Protein AF-A0A0K9NNV4-F1 (afdb_monomer_lite)

Sequence (94 aa):
MAEQLKLEPYAVHTTYQYSGTEGKRHRLREAMLFFDPPEYYNAPGGFLSFKLSVPKRLFFGGAHSVEKHFSLVNYQLKRIRIAFAVALMLNRTL

pLDDT: mean 90.35, std 6.34, range [62.19, 97.94]

Foldseek 3Di:
DCVVVVHDDPDDDDDDAPPPPVRSQVVCVVVVNDDDDVCV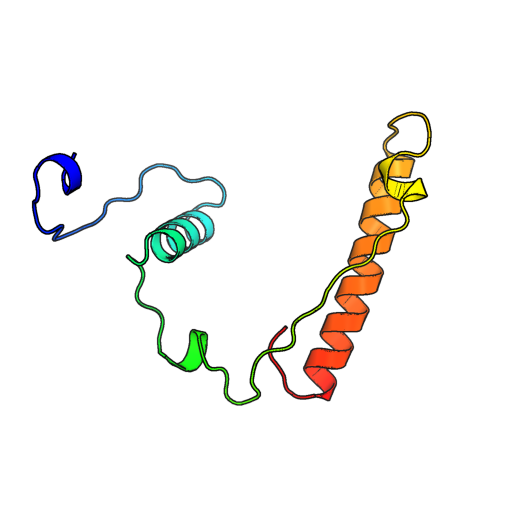VVPPLEADDDDDDDDPCLVPPDDDDPVSVVVRVVSRVVRVVVSVVVCVVSVHHD

Structure (mmCIF, N/CA/C/O backbone):
data_AF-A0A0K9NNV4-F1
#
_entry.id   AF-A0A0K9NNV4-F1
#
loop_
_atom_site.group_PDB
_atom_site.id
_atom_site.type_symbol
_atom_site.label_atom_id
_atom_site.label_alt_id
_atom_site.label_comp_id
_atom_site.label_asym_id
_atom_site.label_entity_id
_atom_site.label_seq_id
_atom_site.pdbx_PDB_ins_code
_atom_site.Cartn_x
_atom_site.Cartn_y
_atom_site.Cartn_z
_atom_site.occupancy
_atom_site.B_iso_or_equiv
_atom_site.auth_seq_id
_atom_site.auth_comp_id
_atom_site.auth_asym_id
_atom_site.auth_atom_id
_atom_site.pdbx_PDB_model_num
ATOM 1 N N . MET A 1 1 ? 11.342 -4.326 24.251 1.00 62.19 1 MET A N 1
ATOM 2 C CA . MET A 1 1 ? 11.508 -4.041 25.693 1.00 62.19 1 MET A CA 1
ATOM 3 C C . MET A 1 1 ? 10.198 -4.178 26.462 1.00 62.19 1 MET A C 1
ATOM 5 O O . MET A 1 1 ? 10.125 -5.096 27.253 1.00 62.19 1 MET A O 1
ATOM 9 N N . ALA A 1 2 ? 9.150 -3.377 26.215 1.00 70.94 2 ALA A N 1
ATOM 10 C CA . ALA A 1 2 ? 7.865 -3.524 26.929 1.00 70.94 2 ALA A CA 1
ATOM 11 C C . ALA A 1 2 ? 7.251 -4.936 26.805 1.00 70.94 2 ALA A C 1
ATOM 13 O O . ALA A 1 2 ? 6.900 -5.541 27.811 1.00 70.94 2 ALA A O 1
ATOM 14 N N . GLU A 1 3 ? 7.243 -5.505 25.595 1.00 71.44 3 GLU A N 1
ATOM 15 C CA . GLU A 1 3 ? 6.784 -6.880 25.339 1.00 71.44 3 GLU A CA 1
ATOM 16 C C . GLU A 1 3 ? 7.655 -7.940 26.041 1.00 71.44 3 GLU A C 1
ATOM 18 O O . GLU A 1 3 ? 7.141 -8.860 26.669 1.00 71.44 3 GLU A O 1
ATOM 23 N N . GLN A 1 4 ? 8.983 -7.762 26.038 1.00 83.75 4 GLN A N 1
ATOM 24 C CA . GLN A 1 4 ? 9.919 -8.631 26.772 1.00 83.75 4 GLN A CA 1
ATOM 25 C C . GLN A 1 4 ? 9.709 -8.561 28.292 1.00 83.75 4 GLN A C 1
ATOM 27 O O . GLN A 1 4 ? 9.968 -9.532 28.996 1.00 83.75 4 GLN A O 1
ATOM 32 N N . LEU A 1 5 ? 9.242 -7.414 28.788 1.00 89.25 5 LEU A N 1
ATOM 33 C CA . LEU A 1 5 ? 8.959 -7.155 30.197 1.00 89.25 5 LEU A CA 1
ATOM 34 C C . LEU A 1 5 ? 7.501 -7.469 30.584 1.00 89.25 5 LEU A C 1
ATOM 36 O O . LEU A 1 5 ? 7.147 -7.273 31.743 1.00 89.25 5 LEU A O 1
ATOM 40 N N . LYS A 1 6 ? 6.666 -7.957 29.650 1.00 87.19 6 LYS A N 1
ATOM 41 C CA . LYS A 1 6 ? 5.226 -8.226 29.846 1.00 87.19 6 LYS A CA 1
ATOM 42 C C . LYS A 1 6 ? 4.451 -7.032 30.426 1.00 87.19 6 LYS A C 1
ATOM 44 O O . LYS A 1 6 ? 3.536 -7.210 31.225 1.00 87.19 6 LYS A O 1
ATOM 49 N N . LEU A 1 7 ? 4.837 -5.818 30.041 1.00 86.38 7 LEU A N 1
ATOM 50 C CA . LEU A 1 7 ? 4.159 -4.592 30.455 1.00 86.38 7 LEU A CA 1
ATOM 51 C C . LEU A 1 7 ? 3.068 -4.233 29.451 1.00 86.38 7 LEU A C 1
ATOM 53 O O . LEU A 1 7 ? 3.289 -4.341 28.243 1.00 86.38 7 LEU A O 1
ATOM 57 N N . GLU A 1 8 ? 1.930 -3.743 29.942 1.00 84.31 8 GLU A N 1
ATOM 58 C CA . GLU A 1 8 ? 0.909 -3.158 29.075 1.00 84.31 8 GLU A CA 1
ATOM 59 C C . GLU A 1 8 ? 1.364 -1.770 28.589 1.00 84.31 8 GLU A C 1
ATOM 61 O O . GLU A 1 8 ? 1.628 -0.878 29.404 1.00 84.31 8 GLU A O 1
ATOM 66 N N . PRO A 1 9 ? 1.515 -1.563 27.270 1.00 80.75 9 PRO A N 1
ATOM 67 C CA . PRO A 1 9 ? 1.971 -0.289 26.740 1.00 80.75 9 PRO A CA 1
ATOM 68 C C . PRO A 1 9 ? 0.867 0.774 26.841 1.00 80.75 9 PRO A C 1
ATOM 70 O O . PRO A 1 9 ? -0.176 0.658 26.208 1.00 80.75 9 PRO A O 1
ATOM 73 N N . TYR A 1 10 ? 1.125 1.848 27.594 1.00 86.19 10 TYR A N 1
ATOM 74 C CA . TYR A 1 10 ? 0.208 2.994 27.720 1.00 86.19 10 TYR A CA 1
ATOM 75 C C . TYR A 1 10 ? 0.308 3.991 26.552 1.00 86.19 10 TYR A C 1
ATOM 77 O O . TYR A 1 10 ? -0.672 4.625 26.172 1.00 86.19 10 TYR A O 1
ATOM 85 N N . ALA A 1 11 ? 1.502 4.160 25.982 1.00 88.00 11 ALA A N 1
ATOM 86 C CA . ALA A 1 11 ? 1.747 5.106 24.901 1.00 88.00 11 ALA A CA 1
ATOM 87 C C . ALA A 1 11 ? 2.850 4.601 23.969 1.00 88.00 11 ALA A C 1
ATOM 89 O O . ALA A 1 11 ? 3.754 3.872 24.383 1.00 88.00 11 ALA A O 1
ATOM 90 N N . VAL A 1 12 ? 2.795 5.038 22.710 1.00 87.38 12 VAL A N 1
ATOM 91 C CA . VAL A 1 12 ? 3.774 4.692 21.677 1.00 87.38 12 VAL A CA 1
ATOM 92 C C . VAL A 1 12 ? 4.378 5.974 21.125 1.00 87.38 12 VAL A C 1
ATOM 94 O O . VAL A 1 12 ? 3.673 6.836 20.606 1.00 87.38 12 VAL A O 1
ATOM 97 N N . HIS A 1 13 ? 5.700 6.094 21.208 1.00 88.75 13 HIS A N 1
ATOM 98 C CA . HIS A 1 13 ? 6.439 7.179 20.577 1.00 88.75 13 HIS A CA 1
ATOM 99 C C . HIS A 1 13 ? 7.126 6.657 19.315 1.00 88.75 13 HIS A C 1
ATOM 101 O O . HIS A 1 13 ? 8.095 5.902 19.384 1.00 88.75 13 HIS A O 1
ATOM 107 N N . THR A 1 14 ? 6.635 7.060 18.144 1.00 90.25 14 THR A N 1
ATOM 108 C CA . THR A 1 14 ? 7.306 6.749 16.878 1.00 90.25 14 THR A CA 1
ATOM 109 C C . THR A 1 14 ? 8.510 7.669 16.696 1.00 90.25 14 THR A C 1
ATOM 111 O O . THR A 1 14 ? 8.344 8.893 16.646 1.00 90.25 14 THR A O 1
ATOM 114 N N . THR A 1 15 ? 9.697 7.088 16.538 1.00 86.81 15 THR A N 1
ATOM 115 C CA . THR A 1 15 ? 10.927 7.811 16.190 1.00 86.81 15 THR A CA 1
ATOM 116 C C . THR A 1 15 ? 10.911 8.239 14.711 1.00 86.81 15 THR A C 1
ATOM 118 O O . THR A 1 15 ? 9.845 8.432 14.115 1.00 86.81 15 THR A O 1
ATOM 121 N N . TYR A 1 16 ? 12.079 8.452 14.096 1.00 87.50 16 TYR A N 1
ATOM 122 C CA . TYR A 1 16 ? 12.158 8.718 12.663 1.00 87.50 16 TYR A CA 1
ATOM 123 C C . TYR A 1 16 ? 11.559 7.557 11.864 1.00 87.50 16 TYR A C 1
ATOM 125 O O . TYR A 1 16 ? 11.880 6.395 12.100 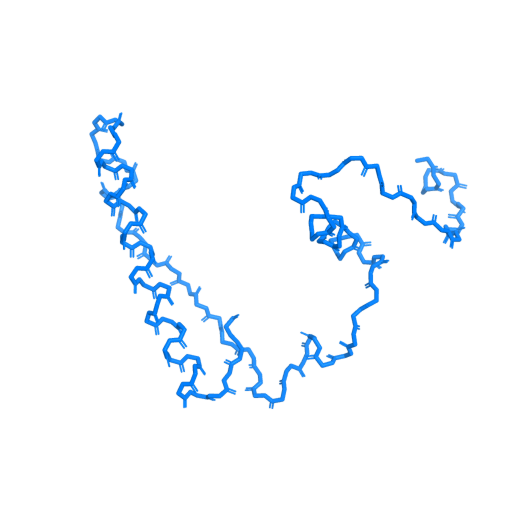1.00 87.50 16 TYR A O 1
ATOM 133 N N . GLN A 1 17 ? 10.720 7.897 10.889 1.00 86.56 17 GLN A N 1
ATOM 134 C CA . GLN A 1 17 ? 10.205 6.944 9.924 1.00 86.56 17 GLN A CA 1
ATOM 135 C C . GLN A 1 17 ? 10.198 7.578 8.538 1.00 86.56 17 GLN A C 1
ATOM 137 O O . GLN A 1 17 ? 9.804 8.739 8.371 1.00 86.56 17 GLN A O 1
ATOM 142 N N . TYR A 1 18 ? 10.644 6.803 7.550 1.00 82.75 18 TYR A N 1
ATOM 143 C CA . TYR A 1 18 ? 10.598 7.202 6.148 1.00 82.75 18 TYR A CA 1
ATOM 144 C C . TYR A 1 18 ? 9.145 7.512 5.752 1.00 82.75 18 TYR A C 1
ATOM 146 O O . TYR A 1 18 ? 8.222 6.851 6.223 1.00 82.75 18 TYR A O 1
ATOM 154 N N . SER A 1 19 ? 8.933 8.545 4.932 1.00 89.81 19 SER A N 1
ATOM 155 C CA . SER A 1 19 ? 7.600 9.086 4.590 1.00 89.81 19 SER A CA 1
ATOM 156 C C . SER A 1 19 ? 6.849 9.809 5.728 1.00 89.81 19 SER A C 1
ATOM 158 O O . SER A 1 19 ? 5.644 10.037 5.620 1.00 89.81 19 SER A O 1
ATOM 160 N N . GLY A 1 20 ? 7.536 10.220 6.803 1.00 91.06 20 GLY A N 1
ATOM 161 C CA . GLY A 1 20 ? 6.993 11.151 7.801 1.00 91.06 20 GLY A CA 1
ATOM 162 C C . GLY A 1 20 ? 5.751 10.619 8.522 1.00 91.06 20 GLY A C 1
ATOM 163 O O . GLY A 1 20 ? 5.723 9.469 8.955 1.00 91.06 20 GLY A O 1
ATOM 164 N N . THR A 1 21 ? 4.723 11.457 8.680 1.00 91.94 21 THR A N 1
ATOM 165 C CA . THR A 1 21 ? 3.488 11.104 9.407 1.00 91.94 21 THR A CA 1
ATOM 166 C C . THR A 1 21 ? 2.765 9.902 8.804 1.00 91.94 21 THR A C 1
ATOM 168 O O . THR A 1 21 ? 2.336 9.024 9.549 1.00 91.94 21 THR A O 1
ATOM 171 N N . GLU A 1 22 ? 2.675 9.811 7.475 1.00 92.06 22 GLU A N 1
ATOM 172 C CA . GLU A 1 22 ? 2.007 8.682 6.814 1.00 92.06 22 GLU A CA 1
ATOM 173 C C . GLU A 1 22 ? 2.765 7.373 7.043 1.00 92.06 22 GLU A C 1
ATOM 175 O O . GLU A 1 22 ? 2.165 6.354 7.386 1.00 92.06 22 GLU A O 1
ATOM 180 N N . GLY A 1 23 ? 4.098 7.418 6.968 1.00 92.62 23 GLY A N 1
ATOM 181 C CA . GLY A 1 23 ? 4.938 6.271 7.299 1.00 92.62 23 GLY A CA 1
ATOM 182 C C . GLY A 1 23 ? 4.784 5.837 8.758 1.00 92.62 23 GLY A C 1
ATOM 183 O O . GLY A 1 23 ? 4.698 4.642 9.037 1.00 92.62 23 GLY A O 1
ATOM 184 N N . LYS A 1 24 ? 4.706 6.791 9.697 1.00 92.75 24 LYS A N 1
ATOM 185 C CA . LYS A 1 24 ? 4.462 6.512 11.124 1.00 92.75 24 LYS A CA 1
ATOM 186 C C . LYS A 1 24 ? 3.106 5.847 11.338 1.00 92.75 24 LYS A C 1
ATOM 188 O O . LYS A 1 24 ? 3.039 4.815 12.001 1.00 92.75 24 LYS A O 1
ATOM 193 N N . ARG A 1 25 ? 2.045 6.395 10.736 1.00 91.69 25 ARG A N 1
ATOM 194 C CA . ARG A 1 25 ? 0.690 5.831 10.799 1.00 91.69 25 ARG A CA 1
ATOM 195 C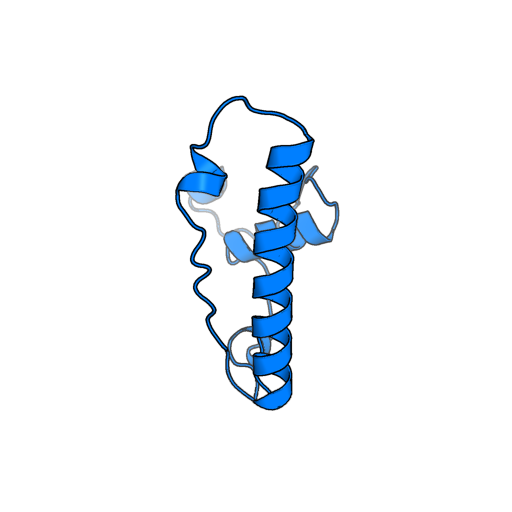 C . ARG A 1 25 ? 0.660 4.407 10.251 1.00 91.69 25 ARG A C 1
ATOM 197 O O . ARG A 1 25 ? 0.092 3.526 10.886 1.00 91.69 25 ARG A O 1
ATOM 204 N N . HIS A 1 26 ? 1.322 4.170 9.120 1.00 91.19 26 HIS A N 1
ATOM 205 C CA . HIS A 1 26 ? 1.422 2.838 8.534 1.00 91.19 26 HIS A CA 1
ATOM 206 C C . HIS A 1 26 ? 2.098 1.835 9.482 1.00 91.19 26 HIS A C 1
ATOM 208 O O . HIS A 1 26 ? 1.561 0.754 9.694 1.00 91.19 26 HIS A O 1
ATOM 214 N N . ARG A 1 27 ? 3.204 2.210 10.142 1.00 91.25 27 ARG A N 1
ATOM 215 C CA . ARG A 1 27 ? 3.871 1.328 11.122 1.00 91.25 27 ARG A CA 1
ATOM 216 C C . ARG A 1 27 ? 3.016 1.035 12.345 1.00 91.25 27 ARG A C 1
ATOM 218 O O . ARG A 1 27 ? 3.046 -0.080 12.852 1.00 91.25 27 ARG A O 1
ATOM 225 N N . LEU A 1 28 ? 2.252 2.020 12.813 1.00 92.25 28 LEU A N 1
ATOM 226 C CA . LEU A 1 28 ? 1.312 1.804 13.909 1.00 92.25 28 LEU A CA 1
ATOM 227 C C . LEU A 1 28 ? 0.187 0.842 13.495 1.00 92.25 28 LEU A C 1
ATOM 229 O O . LEU A 1 28 ? -0.172 -0.017 14.293 1.00 92.25 28 LEU A O 1
ATOM 233 N N . ARG A 1 29 ? -0.319 0.925 12.255 1.00 91.44 29 ARG A N 1
ATOM 234 C CA . ARG A 1 29 ? -1.298 -0.040 11.718 1.00 91.44 29 ARG A CA 1
ATOM 235 C C . ARG A 1 29 ? -0.732 -1.452 11.614 1.00 91.44 29 ARG A C 1
ATOM 237 O O . ARG A 1 29 ? -1.382 -2.383 12.064 1.00 91.44 29 ARG A O 1
ATOM 244 N N . GLU A 1 30 ? 0.484 -1.609 11.085 1.00 89.62 30 GLU A N 1
ATOM 245 C CA . GLU A 1 30 ? 1.167 -2.914 11.015 1.00 89.62 30 GLU A CA 1
ATOM 246 C C . GLU A 1 30 ? 1.303 -3.568 12.399 1.00 89.62 30 GLU A C 1
ATOM 248 O O . GLU A 1 30 ? 1.190 -4.783 12.527 1.00 89.62 30 GLU A O 1
ATOM 253 N N . ALA A 1 31 ? 1.525 -2.756 13.435 1.00 88.19 31 ALA A N 1
ATOM 254 C CA . ALA A 1 31 ? 1.629 -3.211 14.816 1.00 88.19 31 ALA A CA 1
ATOM 255 C C . ALA A 1 31 ? 0.273 -3.346 15.537 1.00 88.19 31 ALA A C 1
ATOM 257 O O . ALA A 1 31 ? 0.265 -3.678 16.718 1.00 88.19 31 ALA A O 1
ATOM 258 N N . MET A 1 32 ? -0.858 -3.076 14.871 1.00 87.38 32 MET A N 1
ATOM 259 C CA . MET A 1 32 ? -2.200 -3.036 15.479 1.00 87.38 32 MET A CA 1
ATOM 260 C C . MET A 1 32 ? -2.319 -2.025 16.641 1.00 87.38 32 MET A C 1
ATOM 262 O O . MET A 1 32 ? -3.122 -2.194 17.554 1.00 87.38 32 MET A O 1
ATOM 266 N N . LEU A 1 33 ? -1.514 -0.957 16.604 1.00 89.25 33 LEU A N 1
ATOM 267 C CA . LEU A 1 33 ? -1.457 0.122 17.603 1.00 89.25 33 LEU A CA 1
ATOM 268 C C . LEU A 1 33 ? -2.082 1.431 17.091 1.00 89.25 33 LEU A C 1
ATOM 270 O O . LEU A 1 33 ? -2.028 2.454 17.773 1.00 89.25 33 LEU A O 1
ATOM 274 N N . PHE A 1 34 ? -2.645 1.421 15.880 1.00 90.56 34 PHE A N 1
ATOM 275 C CA . PHE A 1 34 ? -3.407 2.536 15.325 1.00 90.56 34 PHE A CA 1
ATOM 276 C C . PHE A 1 34 ? -4.893 2.192 15.314 1.00 90.56 34 PHE A C 1
ATOM 278 O O . PHE A 1 34 ? -5.286 1.149 14.794 1.00 90.56 34 PHE A O 1
ATOM 285 N N . PHE A 1 35 ? -5.716 3.076 15.872 1.00 90.25 35 PHE A N 1
ATOM 286 C CA . PHE A 1 35 ? -7.163 2.940 15.791 1.00 90.25 35 PHE A CA 1
ATOM 287 C C . PHE A 1 35 ? -7.652 3.506 14.458 1.00 90.25 35 PHE A C 1
ATOM 289 O O . PHE A 1 35 ? -7.554 4.710 14.216 1.00 90.25 35 PHE A O 1
ATOM 296 N N . ASP A 1 36 ? -8.196 2.635 13.614 1.00 90.50 36 ASP A N 1
ATOM 297 C CA . ASP A 1 36 ? -8.988 3.030 12.456 1.00 90.50 36 ASP A CA 1
ATOM 298 C C . ASP A 1 36 ? -10.467 2.718 12.730 1.00 90.50 36 ASP A C 1
ATOM 300 O O . ASP A 1 36 ? -10.774 1.713 13.382 1.00 90.50 36 ASP A O 1
ATOM 304 N N . PRO A 1 37 ? -11.394 3.558 12.244 1.00 92.00 37 PRO A N 1
ATOM 305 C CA . PRO A 1 37 ? -12.820 3.304 12.390 1.00 92.00 37 PRO A CA 1
ATOM 306 C C . PRO A 1 37 ? -13.218 2.007 11.651 1.00 92.00 37 PRO A C 1
ATOM 308 O O . PRO A 1 37 ? -12.569 1.658 10.659 1.00 92.00 37 PRO A O 1
ATOM 311 N N . PRO A 1 38 ? -14.265 1.276 12.086 1.00 89.00 38 PRO A N 1
ATOM 312 C CA . PRO A 1 38 ? -14.661 0.003 11.470 1.00 89.00 38 PRO A CA 1
ATOM 313 C C . PRO A 1 38 ? -14.862 0.076 9.948 1.00 89.00 38 PRO A C 1
ATOM 315 O O . PRO A 1 38 ? -14.544 -0.872 9.229 1.00 89.00 38 PRO A O 1
ATOM 318 N N . GLU A 1 39 ? -15.321 1.220 9.442 1.00 90.19 39 GLU A N 1
ATOM 319 C CA . GLU A 1 39 ? -15.551 1.495 8.022 1.00 90.19 39 GLU A CA 1
ATOM 320 C C . GLU A 1 39 ? -14.260 1.447 7.188 1.00 90.19 39 GLU A C 1
ATOM 322 O O . GLU A 1 39 ? -14.316 1.187 5.987 1.00 90.19 39 GLU A O 1
ATOM 327 N N . TYR A 1 40 ? -13.090 1.644 7.808 1.00 88.00 40 TYR A N 1
ATOM 328 C CA . TYR A 1 40 ? -11.793 1.480 7.146 1.00 88.00 40 TYR A CA 1
ATOM 329 C C . TYR A 1 40 ? -11.548 0.027 6.724 1.00 88.00 40 TYR A C 1
ATOM 331 O O . TYR A 1 40 ? -10.989 -0.216 5.657 1.00 88.00 40 TYR A O 1
ATOM 339 N N . TYR A 1 41 ? -11.998 -0.935 7.537 1.00 87.75 41 TYR A N 1
ATOM 340 C CA . TYR A 1 41 ? -11.872 -2.375 7.282 1.00 87.75 41 TYR A CA 1
ATOM 341 C C . TYR A 1 41 ? -13.111 -2.979 6.618 1.00 87.75 41 TYR A C 1
ATOM 343 O O . TYR A 1 41 ? -13.073 -4.131 6.190 1.00 87.75 41 TYR A O 1
ATOM 351 N N . ASN A 1 42 ? -14.208 -2.222 6.541 1.00 91.38 42 ASN A N 1
ATOM 352 C CA . ASN A 1 42 ? -15.467 -2.637 5.937 1.00 91.38 42 ASN A CA 1
ATOM 353 C C . ASN A 1 42 ? -16.122 -1.463 5.197 1.00 91.38 42 ASN A C 1
ATOM 355 O O . ASN A 1 42 ? -17.110 -0.885 5.652 1.00 91.38 42 ASN A O 1
ATOM 359 N N . ALA A 1 43 ? -15.539 -1.088 4.057 1.00 92.06 43 ALA A N 1
ATOM 360 C CA . ALA A 1 43 ? -16.075 -0.012 3.234 1.00 92.06 43 ALA A CA 1
ATOM 361 C C . ALA A 1 43 ? -17.513 -0.348 2.766 1.00 92.06 43 ALA A C 1
ATOM 363 O O . ALA A 1 43 ? -17.758 -1.495 2.392 1.00 92.06 43 ALA A O 1
ATOM 364 N N . PRO A 1 44 ? -18.450 0.620 2.691 1.00 89.94 44 PRO A N 1
ATOM 365 C CA . PRO A 1 44 ? -19.857 0.364 2.340 1.00 89.94 44 PRO A CA 1
ATOM 366 C C . PRO A 1 44 ? -20.097 -0.367 1.004 1.00 89.94 44 PRO A C 1
ATOM 368 O O . PRO A 1 44 ? -21.095 -1.066 0.857 1.00 89.94 44 PRO A O 1
ATOM 371 N N . GLY A 1 45 ? -19.191 -0.230 0.030 1.00 90.31 45 GLY A N 1
ATOM 372 C CA . GLY A 1 45 ? -19.232 -0.960 -1.247 1.00 90.31 45 GLY A CA 1
ATOM 373 C C . GLY A 1 45 ? -18.444 -2.277 -1.259 1.00 90.31 45 GLY A C 1
ATOM 374 O O . GLY A 1 45 ? -18.512 -3.047 -2.218 1.00 90.31 45 GLY A O 1
ATOM 375 N N . GLY A 1 46 ? -17.703 -2.559 -0.189 1.00 94.12 46 GLY A N 1
ATOM 376 C CA . GLY A 1 46 ? -16.720 -3.629 -0.096 1.00 94.12 46 GLY A CA 1
ATOM 377 C C . GLY A 1 46 ? -15.422 -3.327 -0.851 1.00 94.12 46 GLY A C 1
ATOM 378 O O . GLY A 1 46 ? -15.282 -2.319 -1.549 1.00 94.12 46 GLY A O 1
ATOM 379 N N . PHE A 1 47 ? -14.465 -4.244 -0.721 1.00 95.06 47 PHE A N 1
ATOM 380 C CA . PHE A 1 47 ? -13.164 -4.144 -1.380 1.00 95.06 47 PHE A CA 1
ATOM 381 C C . PHE A 1 47 ? -13.146 -4.871 -2.726 1.00 95.06 47 PHE A C 1
ATOM 383 O O . PHE A 1 47 ? -13.902 -5.823 -2.953 1.00 95.06 47 PHE A O 1
ATOM 390 N N . LEU A 1 48 ? -12.260 -4.434 -3.617 1.00 95.62 48 LEU A N 1
ATOM 391 C CA . LEU A 1 48 ? -11.914 -5.108 -4.860 1.00 95.62 48 LEU A CA 1
ATOM 392 C C . LEU A 1 48 ? -10.440 -5.514 -4.799 1.00 95.62 48 LEU A C 1
ATOM 394 O O . LEU A 1 48 ? -9.562 -4.667 -4.811 1.00 95.62 48 LEU A O 1
ATOM 398 N N . SER A 1 49 ? -10.147 -6.813 -4.795 1.00 94.81 49 SER A N 1
ATOM 399 C CA . SER A 1 49 ? -8.758 -7.272 -4.893 1.00 94.81 49 SER A CA 1
ATOM 400 C C . SER A 1 49 ? -8.316 -7.346 -6.353 1.00 94.81 49 SER A C 1
ATOM 402 O O . SER A 1 49 ? -8.990 -7.952 -7.190 1.00 94.81 49 SER A O 1
ATOM 404 N N . PHE A 1 50 ? -7.156 -6.768 -6.661 1.00 95.56 50 PHE A N 1
ATOM 405 C CA . PHE A 1 50 ? -6.542 -6.847 -7.982 1.00 95.56 50 PHE A CA 1
ATOM 406 C C . PHE A 1 50 ? -5.205 -7.588 -7.930 1.00 95.56 50 PHE A C 1
ATOM 408 O O . PHE A 1 50 ? -4.239 -7.142 -7.311 1.00 95.56 50 PHE A O 1
ATOM 415 N N . LYS A 1 51 ? -5.119 -8.707 -8.656 1.00 95.62 51 LYS A N 1
ATOM 416 C CA . LYS A 1 51 ? -3.871 -9.454 -8.832 1.00 95.62 51 LYS A CA 1
ATOM 417 C C . LYS A 1 51 ? -3.174 -9.025 -10.120 1.00 95.62 51 LYS A C 1
ATOM 419 O O . LYS A 1 51 ? -3.558 -9.425 -11.220 1.00 95.62 51 LYS A O 1
ATOM 424 N N . LEU A 1 52 ? -2.108 -8.243 -9.985 1.00 92.88 52 LEU A N 1
ATOM 425 C CA . LEU A 1 52 ? -1.295 -7.819 -11.119 1.00 92.88 52 LEU A CA 1
ATOM 426 C C . LEU A 1 52 ? -0.496 -8.995 -11.705 1.00 92.88 52 LEU A C 1
ATOM 428 O O . LEU A 1 52 ? 0.380 -9.550 -11.047 1.00 92.88 52 LEU A O 1
ATOM 432 N N . SER A 1 53 ? -0.748 -9.332 -12.973 1.00 92.06 53 SER A N 1
ATOM 433 C CA . SER A 1 53 ? 0.072 -10.288 -13.728 1.00 92.06 53 SER A CA 1
ATOM 434 C C . SER A 1 53 ? 1.031 -9.554 -14.665 1.00 92.06 53 SER A C 1
ATOM 436 O O . SER A 1 53 ? 0.621 -8.911 -15.643 1.00 92.06 53 SER A O 1
ATOM 438 N N . VAL A 1 54 ? 2.323 -9.625 -14.346 1.00 91.62 54 VAL A N 1
ATOM 439 C CA . VAL A 1 54 ? 3.400 -9.021 -15.135 1.00 91.62 54 VAL A CA 1
ATOM 440 C C . VAL A 1 54 ? 4.119 -10.110 -15.943 1.00 91.62 54 VAL A C 1
ATOM 442 O O . VAL A 1 54 ? 4.580 -11.097 -15.369 1.00 91.62 54 VAL A O 1
ATOM 445 N N . PRO A 1 55 ? 4.253 -9.950 -17.272 1.00 92.12 55 PRO A N 1
ATOM 446 C CA . PRO A 1 55 ? 5.005 -10.875 -18.112 1.00 92.12 55 PRO A CA 1
ATOM 447 C C . PRO A 1 55 ? 6.453 -11.060 -17.640 1.00 92.12 55 PRO A C 1
ATOM 449 O O . PRO A 1 55 ? 7.178 -10.079 -17.483 1.00 92.12 55 PRO A O 1
ATOM 452 N N . LYS A 1 56 ? 6.917 -12.316 -17.525 1.00 90.19 56 LYS A N 1
ATOM 453 C CA . LYS A 1 56 ? 8.292 -12.663 -17.095 1.00 90.19 56 LYS A CA 1
ATOM 454 C C . LYS A 1 56 ? 9.384 -11.922 -17.879 1.00 90.19 56 LYS A C 1
ATOM 456 O O . LYS A 1 56 ? 10.399 -11.545 -17.305 1.00 90.19 56 LYS A O 1
ATOM 461 N N . ARG A 1 57 ? 9.152 -11.649 -19.169 1.00 89.62 57 ARG A N 1
ATOM 462 C CA . ARG A 1 57 ? 10.073 -10.886 -20.032 1.00 89.62 57 ARG A CA 1
ATOM 463 C C . ARG A 1 57 ? 10.374 -9.468 -19.532 1.00 89.62 57 ARG A C 1
ATOM 465 O O . ARG A 1 57 ? 11.435 -8.948 -19.838 1.00 89.62 57 ARG A O 1
ATOM 472 N N . LEU A 1 58 ? 9.456 -8.845 -18.787 1.00 88.44 58 LEU A N 1
ATOM 473 C CA . LEU A 1 58 ? 9.654 -7.509 -18.215 1.00 88.44 58 LEU A CA 1
ATOM 474 C C . LEU A 1 58 ? 10.460 -7.542 -16.907 1.00 88.44 58 LEU A C 1
ATOM 476 O O . LEU A 1 58 ? 10.980 -6.508 -16.508 1.00 88.44 58 LEU A O 1
ATOM 480 N N . PHE A 1 59 ? 10.579 -8.707 -16.261 1.00 82.50 59 PHE A N 1
ATOM 481 C CA . PHE A 1 59 ? 11.400 -8.892 -15.060 1.00 82.50 59 PHE A CA 1
ATOM 482 C C . PHE A 1 59 ? 12.814 -9.369 -15.385 1.00 82.50 59 PHE A C 1
ATOM 484 O O . PHE A 1 59 ? 13.781 -8.826 -14.867 1.00 82.50 59 PHE A O 1
ATOM 491 N N . PHE A 1 60 ? 12.925 -10.389 -16.238 1.00 82.12 60 PHE A N 1
ATOM 492 C CA . PHE A 1 60 ? 14.174 -11.127 -16.461 1.00 82.12 60 PHE A CA 1
ATOM 493 C C . PHE A 1 60 ? 14.798 -10.862 -17.841 1.00 82.12 60 PHE A C 1
ATOM 495 O O . PHE A 1 60 ? 15.727 -11.549 -18.258 1.00 82.12 60 PHE A O 1
ATOM 502 N N . GLY A 1 61 ? 14.258 -9.905 -18.601 1.00 72.19 61 GLY A N 1
ATOM 503 C CA . GLY A 1 61 ? 14.671 -9.646 -19.978 1.00 72.19 61 GLY A CA 1
ATOM 504 C C . GLY A 1 61 ? 15.903 -8.746 -20.102 1.00 72.19 61 GLY A C 1
ATOM 505 O O . GLY A 1 61 ? 15.778 -7.522 -20.141 1.00 72.19 61 GLY A O 1
ATOM 506 N N . GLY A 1 62 ? 17.078 -9.342 -20.315 1.00 74.31 62 GLY A N 1
ATOM 507 C CA . GLY A 1 62 ? 18.316 -8.672 -20.752 1.00 74.31 62 GLY A CA 1
ATOM 508 C C . GLY A 1 62 ? 18.914 -7.662 -19.756 1.00 74.31 62 GLY A C 1
ATOM 509 O O . GLY A 1 62 ? 18.573 -7.666 -18.584 1.00 74.31 62 GLY A O 1
ATOM 510 N N . ALA A 1 63 ? 19.796 -6.773 -20.237 1.00 82.75 63 ALA A N 1
ATOM 511 C CA . ALA A 1 63 ? 20.502 -5.791 -19.399 1.00 82.75 63 ALA A CA 1
ATOM 512 C C . ALA A 1 63 ? 19.559 -4.851 -18.625 1.00 82.75 63 ALA A C 1
ATOM 514 O O . ALA A 1 63 ? 18.577 -4.371 -19.201 1.00 82.75 63 ALA A O 1
ATOM 515 N N . HIS A 1 64 ? 19.883 -4.569 -17.360 1.00 84.50 64 HIS A N 1
ATOM 516 C CA . HIS A 1 64 ? 19.172 -3.616 -16.507 1.00 84.50 64 HIS A CA 1
ATOM 517 C C . HIS A 1 64 ? 19.485 -2.180 -16.944 1.00 84.50 64 HIS A C 1
ATOM 519 O O . HIS A 1 64 ? 20.520 -1.628 -16.584 1.00 84.50 64 HIS A O 1
ATOM 525 N N . SER A 1 65 ? 18.588 -1.588 -17.731 1.00 91.50 65 SER A N 1
ATOM 526 C CA . SER A 1 65 ? 18.665 -0.186 -18.150 1.00 91.50 65 SER A CA 1
ATOM 527 C C . SER A 1 65 ? 17.474 0.617 -17.624 1.00 91.50 65 SER A C 1
ATOM 529 O O . SER A 1 65 ? 16.437 0.053 -17.249 1.00 91.50 65 SER A O 1
ATOM 531 N N . VAL A 1 66 ? 17.611 1.943 -17.620 1.00 93.25 66 VAL A N 1
ATOM 532 C CA . VAL A 1 66 ? 16.556 2.872 -17.188 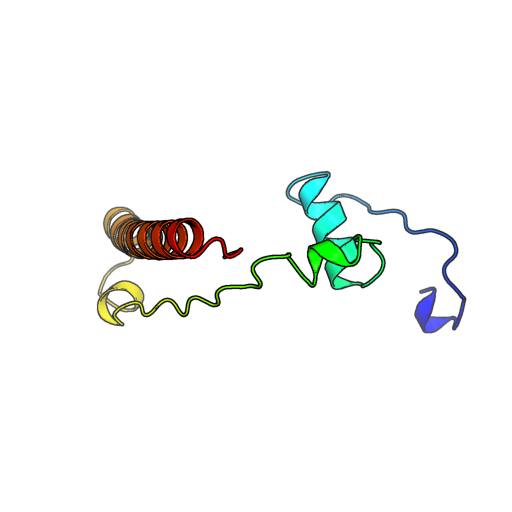1.00 93.25 66 VAL A CA 1
ATOM 533 C C . VAL A 1 66 ? 15.304 2.718 -18.060 1.00 93.25 66 VAL A C 1
ATOM 535 O O . VAL A 1 66 ? 14.187 2.662 -17.550 1.00 93.25 66 VAL A O 1
ATOM 538 N N . GLU A 1 67 ? 15.467 2.540 -19.369 1.00 92.19 67 GLU A N 1
ATOM 539 C CA . GLU A 1 67 ? 14.366 2.378 -20.326 1.00 92.19 67 GLU A CA 1
ATOM 540 C C . GLU A 1 67 ? 13.546 1.117 -20.033 1.00 92.19 67 GLU A C 1
ATOM 542 O O . GLU A 1 67 ? 12.312 1.123 -20.107 1.00 92.19 67 GLU A O 1
ATOM 547 N N . LYS A 1 68 ? 14.214 0.021 -19.655 1.00 89.69 68 LYS A N 1
ATOM 548 C CA . LYS A 1 68 ? 13.524 -1.215 -19.270 1.00 89.69 68 LYS A CA 1
ATOM 549 C C . LYS A 1 68 ? 12.838 -1.096 -17.921 1.00 89.69 68 LYS A C 1
ATOM 551 O O . LYS A 1 68 ? 11.716 -1.586 -17.786 1.00 89.69 68 LYS A O 1
ATOM 556 N N . HIS A 1 69 ? 13.462 -0.412 -16.961 1.00 91.38 69 HIS A N 1
ATOM 557 C CA . HIS A 1 69 ? 12.815 -0.089 -15.693 1.00 91.38 69 HIS A CA 1
ATOM 558 C C . HIS A 1 69 ? 11.499 0.663 -15.942 1.00 91.38 69 HIS A C 1
ATOM 560 O O . HIS A 1 69 ? 10.440 0.217 -15.501 1.00 91.38 69 HIS A O 1
ATOM 566 N N . PHE A 1 70 ? 11.527 1.726 -16.752 1.00 94.62 70 PHE A N 1
ATOM 567 C CA . PHE A 1 70 ? 10.314 2.470 -17.089 1.00 94.62 70 PHE A CA 1
ATOM 568 C C . PHE A 1 70 ? 9.325 1.670 -17.940 1.00 94.62 70 PHE A C 1
ATOM 570 O O . PHE A 1 70 ? 8.118 1.864 -17.808 1.00 94.62 70 PHE A O 1
ATOM 577 N N . SER A 1 71 ? 9.780 0.728 -18.767 1.00 93.50 71 SER A N 1
ATOM 578 C CA . SER A 1 71 ? 8.883 -0.188 -19.487 1.00 93.50 71 SER A CA 1
ATOM 579 C C . SER A 1 71 ? 8.064 -1.058 -18.524 1.00 93.50 71 SER A C 1
ATOM 581 O O . SER A 1 71 ? 6.854 -1.213 -18.711 1.00 93.50 71 SER A O 1
ATOM 583 N N . LEU A 1 72 ? 8.699 -1.581 -17.469 1.00 93.94 72 LEU A N 1
ATOM 584 C CA . LEU A 1 72 ? 8.021 -2.318 -16.403 1.00 93.94 72 LEU A CA 1
ATOM 585 C C . LEU A 1 72 ? 7.069 -1.406 -15.616 1.00 93.94 72 LEU A C 1
ATOM 587 O O . LEU A 1 72 ? 5.883 -1.723 -15.522 1.00 93.94 72 LEU A O 1
ATOM 591 N N . VAL A 1 73 ? 7.547 -0.258 -15.124 1.00 94.56 73 VAL A N 1
ATOM 592 C CA . VAL A 1 73 ? 6.729 0.709 -14.364 1.00 94.56 73 VAL A CA 1
ATOM 593 C C . VAL A 1 73 ? 5.484 1.112 -15.157 1.00 94.56 73 VAL A C 1
ATOM 595 O O . VAL A 1 73 ? 4.363 1.014 -14.660 1.00 94.56 73 VAL A O 1
ATOM 598 N N . ASN A 1 74 ? 5.648 1.480 -16.430 1.00 96.12 74 ASN A N 1
ATOM 599 C CA . ASN A 1 74 ? 4.538 1.870 -17.296 1.00 96.12 74 ASN A CA 1
ATOM 600 C C . ASN A 1 74 ? 3.536 0.730 -17.515 1.00 96.12 74 ASN A C 1
ATOM 602 O O . ASN A 1 74 ? 2.328 0.975 -17.562 1.00 96.12 74 ASN A O 1
ATOM 606 N N . TYR A 1 75 ? 4.007 -0.516 -17.640 1.00 95.81 75 TYR A N 1
ATOM 607 C CA . TYR A 1 75 ? 3.120 -1.675 -17.726 1.00 95.81 75 TYR A CA 1
ATOM 608 C C . TYR A 1 75 ? 2.275 -1.822 -16.452 1.00 95.81 75 TYR A C 1
ATOM 610 O O . TYR A 1 75 ? 1.056 -1.986 -16.541 1.00 95.81 75 TYR A O 1
ATOM 618 N N . GLN A 1 76 ? 2.896 -1.718 -15.274 1.00 95.81 76 GLN A N 1
ATOM 619 C CA . GLN A 1 76 ? 2.210 -1.843 -13.985 1.00 95.81 76 GLN A CA 1
ATOM 620 C C . GLN A 1 76 ? 1.194 -0.709 -13.773 1.00 95.81 76 GLN A C 1
ATOM 622 O O . GLN A 1 76 ? 0.029 -0.981 -13.480 1.00 95.81 76 GLN A O 1
ATOM 627 N N . LEU A 1 77 ? 1.588 0.547 -14.021 1.00 96.69 77 LEU A N 1
ATOM 628 C CA . LEU A 1 77 ? 0.718 1.719 -13.874 1.00 96.69 77 LEU A CA 1
ATOM 629 C C . LEU A 1 77 ? -0.522 1.650 -14.774 1.00 96.69 77 LEU A C 1
ATOM 631 O O . LEU A 1 77 ? -1.628 1.950 -14.323 1.00 96.69 77 LEU A O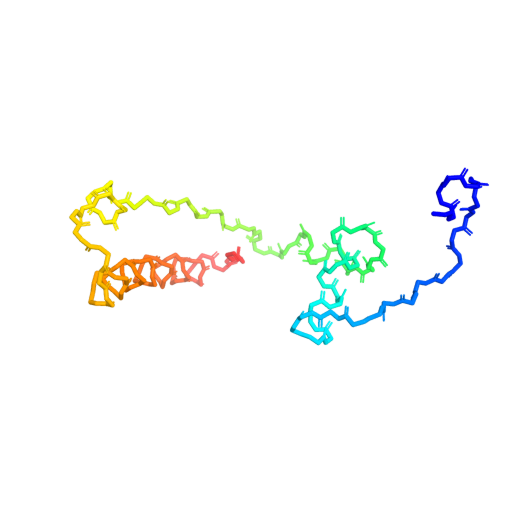 1
ATOM 635 N N . LYS A 1 78 ? -0.373 1.208 -16.032 1.00 96.81 78 LYS A N 1
ATOM 636 C CA . LYS A 1 78 ? -1.518 1.032 -16.945 1.00 96.81 78 LYS A CA 1
ATOM 637 C C . LYS A 1 78 ? -2.528 0.020 -16.406 1.00 96.81 78 LYS A C 1
ATOM 639 O O . LYS A 1 78 ? -3.730 0.233 -16.530 1.00 96.81 78 LYS A O 1
ATOM 644 N N . ARG A 1 79 ? -2.057 -1.073 -15.801 1.00 96.31 79 ARG A N 1
ATOM 645 C CA . ARG A 1 79 ? -2.928 -2.110 -15.231 1.00 96.31 79 ARG A CA 1
ATOM 646 C C . ARG A 1 79 ? -3.620 -1.644 -13.953 1.00 96.31 79 ARG A C 1
ATOM 648 O O . ARG A 1 79 ? -4.820 -1.856 -13.825 1.00 96.31 79 ARG A O 1
ATOM 655 N N . ILE A 1 80 ? -2.896 -0.950 -13.075 1.00 96.88 80 ILE A N 1
ATOM 656 C CA . ILE A 1 80 ? -3.462 -0.338 -11.865 1.00 96.88 80 ILE A CA 1
ATOM 657 C C . ILE A 1 80 ? -4.547 0.681 -12.235 1.00 96.88 80 ILE A C 1
ATOM 659 O O . ILE A 1 80 ? -5.626 0.656 -11.656 1.00 96.88 80 ILE A O 1
ATOM 663 N N . ARG A 1 81 ? -4.323 1.515 -13.261 1.00 97.56 81 ARG A N 1
ATOM 664 C CA . ARG A 1 81 ? -5.335 2.467 -13.748 1.00 97.56 81 ARG A CA 1
ATOM 665 C C . ARG A 1 81 ? -6.635 1.778 -14.173 1.00 97.56 81 ARG A C 1
ATOM 667 O O . ARG A 1 81 ? -7.711 2.274 -13.864 1.00 97.56 81 ARG A O 1
ATOM 674 N N . ILE A 1 82 ? -6.537 0.642 -14.867 1.00 97.12 82 ILE A N 1
ATOM 675 C CA . ILE A 1 82 ? -7.714 -0.144 -15.265 1.00 97.12 82 ILE A CA 1
ATOM 676 C C . ILE A 1 82 ? -8.419 -0.713 -14.028 1.00 97.12 82 ILE A C 1
ATOM 678 O O . ILE A 1 82 ? -9.638 -0.619 -13.937 1.00 97.12 82 ILE A O 1
ATOM 682 N N . ALA A 1 83 ? -7.668 -1.255 -13.064 1.00 97.56 83 ALA A N 1
ATOM 683 C CA . ALA A 1 83 ? -8.237 -1.764 -11.816 1.00 97.56 83 ALA A CA 1
ATOM 684 C C . ALA A 1 83 ? -8.986 -0.668 -11.036 1.00 97.56 83 ALA A C 1
ATOM 686 O O . ALA A 1 83 ? -10.110 -0.898 -10.601 1.00 97.56 83 ALA A O 1
ATOM 687 N N . PHE A 1 84 ? -8.420 0.541 -10.950 1.00 97.62 84 PHE A N 1
ATOM 688 C CA . PHE A 1 84 ? -9.089 1.701 -10.354 1.00 97.62 84 PHE A CA 1
ATOM 689 C C . PHE A 1 84 ? -10.368 2.086 -11.097 1.00 97.62 84 PHE A C 1
ATOM 691 O O . PHE A 1 84 ? -11.384 2.337 -10.460 1.00 97.62 84 PHE A O 1
ATOM 698 N N . ALA A 1 85 ? -10.347 2.105 -12.433 1.00 97.94 85 ALA A N 1
ATOM 699 C CA . ALA A 1 85 ? -11.544 2.405 -13.215 1.00 97.94 85 ALA A CA 1
ATOM 700 C C . ALA A 1 85 ? -12.665 1.386 -12.944 1.00 97.94 85 ALA A C 1
ATOM 702 O O . ALA A 1 85 ? -13.812 1.775 -12.748 1.00 97.94 85 ALA A O 1
ATOM 703 N N . VAL A 1 86 ? -12.335 0.092 -12.865 1.00 97.25 86 VAL A N 1
ATOM 704 C CA . VAL A 1 86 ? -13.298 -0.961 -12.504 1.00 97.25 86 VAL A CA 1
ATOM 705 C C . VAL A 1 86 ? -13.827 -0.767 -11.080 1.00 97.25 86 VAL A C 1
ATOM 707 O O . VAL A 1 86 ? -15.032 -0.864 -10.869 1.00 97.25 86 VAL A O 1
ATOM 710 N N . ALA A 1 87 ? -12.957 -0.452 -10.117 1.00 97.38 87 ALA A N 1
ATOM 711 C CA . ALA A 1 87 ? -13.354 -0.192 -8.735 1.00 97.38 87 ALA A CA 1
ATOM 712 C C . ALA A 1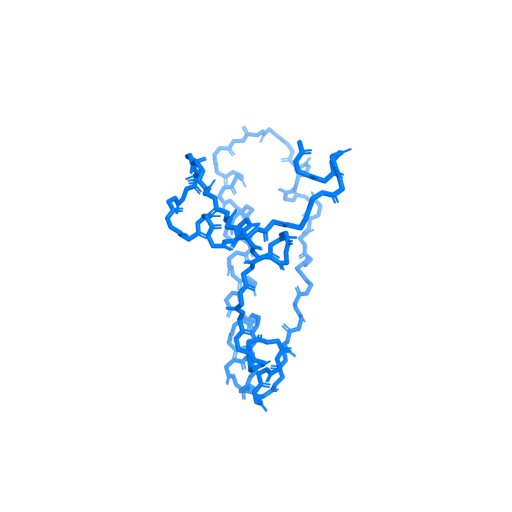 87 ? -14.347 0.980 -8.635 1.00 97.38 87 ALA A C 1
ATOM 714 O O . ALA A 1 87 ? -15.397 0.836 -8.013 1.00 97.38 87 ALA A O 1
ATOM 715 N N . LEU A 1 88 ? -14.073 2.087 -9.337 1.00 96.62 88 LEU A N 1
ATOM 716 C CA . LEU A 1 88 ? -14.966 3.248 -9.407 1.00 96.62 88 LEU A CA 1
ATOM 717 C C . LEU A 1 88 ? -16.329 2.893 -10.014 1.00 96.62 88 LEU A C 1
ATOM 719 O O . LEU A 1 88 ? -17.358 3.248 -9.446 1.00 96.62 88 LEU A O 1
ATOM 723 N N . MET A 1 89 ? -16.350 2.154 -11.129 1.00 97.31 89 MET A N 1
ATOM 724 C CA . MET A 1 89 ? -17.600 1.743 -11.787 1.00 97.31 89 MET A CA 1
ATOM 725 C C . MET A 1 89 ? -18.450 0.803 -10.925 1.00 97.31 89 MET A C 1
ATOM 727 O O . MET A 1 89 ? -19.673 0.811 -11.030 1.00 97.31 89 MET A O 1
ATOM 731 N N . LEU A 1 90 ? -17.812 -0.009 -10.080 1.00 96.62 90 LEU A N 1
ATOM 732 C CA . LEU A 1 90 ? -18.484 -0.933 -9.164 1.00 96.62 90 LEU A CA 1
ATOM 733 C C . LEU A 1 90 ? -18.780 -0.316 -7.791 1.00 96.62 90 LEU A C 1
ATOM 735 O O . LEU A 1 90 ? -19.319 -1.014 -6.934 1.00 96.62 90 LEU A O 1
ATOM 739 N N . ASN A 1 91 ? -18.418 0.954 -7.576 1.00 96.06 91 ASN A N 1
ATOM 740 C CA . ASN A 1 91 ? -18.475 1.628 -6.280 1.00 96.06 91 ASN A CA 1
ATOM 741 C C . ASN A 1 91 ? -17.775 0.827 -5.160 1.00 96.06 91 ASN A C 1
ATOM 743 O O . ASN A 1 91 ? -18.321 0.647 -4.074 1.00 96.06 91 ASN A O 1
ATOM 747 N N . ARG A 1 92 ? -16.579 0.296 -5.448 1.00 95.75 92 ARG A N 1
ATOM 748 C CA . ARG A 1 92 ? -15.745 -0.500 -4.529 1.00 95.75 92 ARG A CA 1
ATOM 749 C C . ARG A 1 92 ? -14.430 0.207 -4.227 1.00 95.75 92 ARG A C 1
ATOM 751 O O . ARG A 1 92 ? -13.891 0.909 -5.081 1.00 95.75 92 ARG A O 1
ATOM 758 N N . THR A 1 93 ? -13.875 -0.046 -3.046 1.00 94.69 93 THR A N 1
ATOM 759 C CA . THR A 1 93 ? -12.518 0.396 -2.689 1.00 94.69 93 THR A CA 1
ATOM 760 C C . THR A 1 93 ? -11.499 -0.599 -3.245 1.00 94.69 93 THR A C 1
ATOM 762 O O . THR A 1 93 ? -11.604 -1.791 -2.957 1.00 94.69 93 THR A O 1
ATOM 765 N N . LEU A 1 94 ? -10.542 -0.135 -4.057 1.00 93.50 94 LEU A N 1
ATOM 766 C CA . LEU A 1 94 ? -9.422 -0.954 -4.547 1.00 93.50 94 LEU A CA 1
ATOM 767 C C . LEU A 1 94 ? -8.344 -1.119 -3.471 1.00 93.50 94 LEU A C 1
ATOM 769 O O . LEU A 1 94 ? -7.986 -0.084 -2.867 1.00 93.50 94 LEU A O 1
#

InterPro domains:
  IPR053250 Glycosyltransferase 77 domain-containing protein [PTHR46936] (1-94)

Organism: Zostera marina (NCBI:txid29655)

Radius of gyration: 19.62 Å; chains: 1; bounding box: 40×24×51 Å

Secondary structure (DSSP, 8-state):
-TTTTTPPP--------TTHHHHHHHHHHHTT-S---HHHHS-TT-B--------HHHHHSSS--HHHHHHHHHHHHHHHHHHHHHHHHTT-B-